Protein AF-A0A2S6TH92-F1 (afdb_monomer_lite)

Foldseek 3Di:
DPPPDDAFADPDPCVVVVVPDPDDAGPPPGCPVVVVVVVVLVVQQVCCVVPPNDRPVD

pLDDT: mean 93.33, std 9.24, range [54.69, 98.5]

Structure (mmCIF, N/CA/C/O backbone):
data_AF-A0A2S6TH92-F1
#
_entry.id   AF-A0A2S6TH92-F1
#
loop_
_atom_site.group_PDB
_atom_site.id
_atom_site.type_symbol
_atom_site.label_atom_id
_atom_site.label_alt_id
_atom_site.label_comp_id
_atom_site.label_asym_id
_atom_site.label_entity_id
_atom_site.label_seq_id
_atom_site.pdbx_PDB_ins_code
_atom_site.Cartn_x
_atom_site.Cartn_y
_atom_site.Cartn_z
_atom_site.occupancy
_atom_site.B_iso_or_equiv
_atom_site.auth_seq_id
_atom_site.auth_comp_id
_atom_site.auth_asym_id
_atom_site.auth_atom_id
_atom_site.pdbx_PDB_model_num
ATOM 1 N N . MET A 1 1 ? 9.519 10.908 35.186 1.00 54.69 1 MET A N 1
ATOM 2 C CA . MET A 1 1 ? 8.606 11.431 34.148 1.00 54.69 1 MET A CA 1
ATOM 3 C C . MET A 1 1 ? 8.235 10.269 33.244 1.00 54.69 1 MET A C 1
ATOM 5 O O . MET A 1 1 ? 9.159 9.646 32.734 1.00 54.69 1 MET A O 1
ATOM 9 N N . PRO A 1 2 ? 6.953 9.896 33.110 1.00 61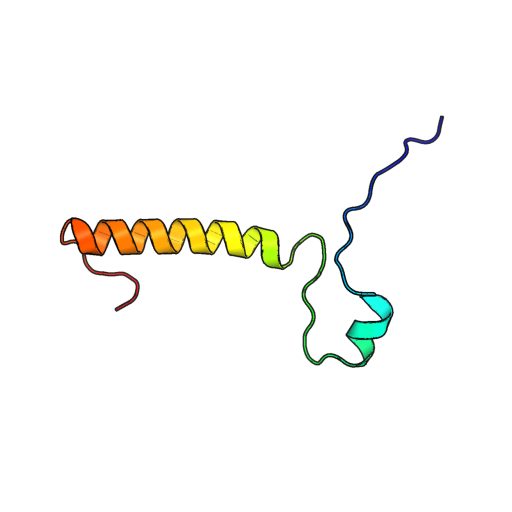.41 2 PRO A N 1
ATOM 10 C CA . PRO A 1 2 ? 6.576 8.834 32.186 1.00 61.41 2 PRO A CA 1
ATOM 11 C C . PRO A 1 2 ? 6.883 9.320 30.764 1.00 61.41 2 PRO A C 1
ATOM 13 O O . PRO A 1 2 ? 6.536 10.447 30.412 1.00 61.41 2 PRO A O 1
ATOM 16 N N . SER A 1 3 ? 7.591 8.518 29.967 1.00 68.19 3 SER A N 1
ATOM 17 C CA . SER A 1 3 ? 7.849 8.856 28.567 1.00 68.19 3 SER A CA 1
ATOM 18 C C . SER A 1 3 ? 6.512 8.908 27.831 1.00 68.19 3 SER A C 1
ATOM 20 O O . SER A 1 3 ? 5.838 7.883 27.712 1.00 68.19 3 SER A O 1
ATOM 22 N N . LEU A 1 4 ? 6.109 10.081 27.346 1.00 71.12 4 LEU A N 1
ATOM 23 C CA . LEU A 1 4 ? 4.965 10.197 26.448 1.00 71.12 4 LEU A CA 1
ATOM 24 C C . LEU A 1 4 ? 5.313 9.459 25.150 1.00 71.12 4 LEU A C 1
ATOM 26 O O . LEU A 1 4 ? 6.134 9.926 24.362 1.00 71.12 4 LEU A O 1
ATOM 30 N N . ARG A 1 5 ? 4.734 8.271 24.954 1.00 80.00 5 ARG A N 1
ATOM 31 C CA . ARG A 1 5 ? 4.881 7.498 23.720 1.00 80.00 5 ARG A CA 1
ATOM 32 C C . ARG A 1 5 ? 3.780 7.927 22.762 1.00 80.00 5 ARG A C 1
ATOM 34 O O . ARG A 1 5 ? 2.610 7.643 22.999 1.00 80.00 5 ARG A O 1
ATOM 41 N N . VAL A 1 6 ? 4.159 8.617 21.693 1.00 85.38 6 VAL A N 1
ATOM 42 C CA . VAL A 1 6 ? 3.234 8.954 20.608 1.00 85.38 6 VAL A CA 1
ATOM 43 C C . VAL A 1 6 ? 2.895 7.673 19.848 1.00 85.38 6 VAL A C 1
ATOM 45 O O . VAL A 1 6 ? 3.789 6.906 19.485 1.00 85.38 6 VAL A O 1
ATOM 48 N N . VAL A 1 7 ? 1.603 7.433 19.635 1.00 88.81 7 VAL A N 1
ATOM 49 C CA . VAL A 1 7 ? 1.089 6.305 18.854 1.00 88.81 7 VAL A CA 1
ATOM 50 C C . VAL A 1 7 ? 0.564 6.853 17.534 1.00 88.81 7 VAL A C 1
ATOM 52 O O . VAL A 1 7 ? -0.216 7.803 17.529 1.00 88.81 7 VAL A O 1
ATOM 55 N N . LEU A 1 8 ? 1.004 6.269 16.420 1.00 94.06 8 LEU A N 1
ATOM 56 C CA . LEU A 1 8 ? 0.453 6.585 15.107 1.00 94.06 8 LEU A CA 1
ATOM 57 C C . LEU A 1 8 ? -0.90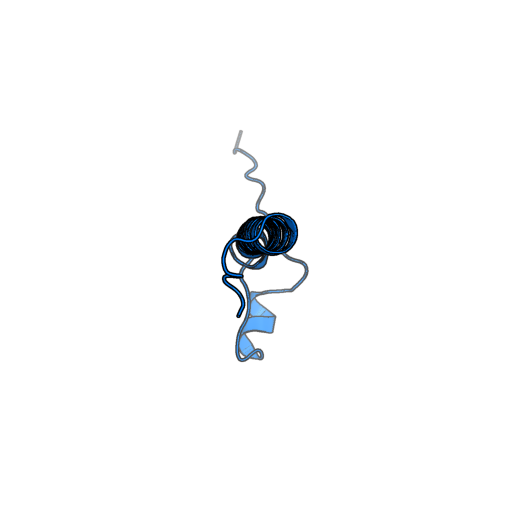5 5.894 14.962 1.00 94.06 8 LEU A C 1
ATOM 59 O O . LEU A 1 8 ? -0.987 4.676 15.106 1.00 94.06 8 LEU A O 1
ATOM 63 N N . VAL A 1 9 ? -1.939 6.672 14.660 1.00 95.00 9 VAL A N 1
ATOM 64 C CA . VAL A 1 9 ? -3.312 6.199 14.450 1.00 95.00 9 VAL A CA 1
ATOM 65 C C . VAL A 1 9 ? -3.793 6.602 13.058 1.00 95.00 9 VAL A C 1
ATOM 67 O O .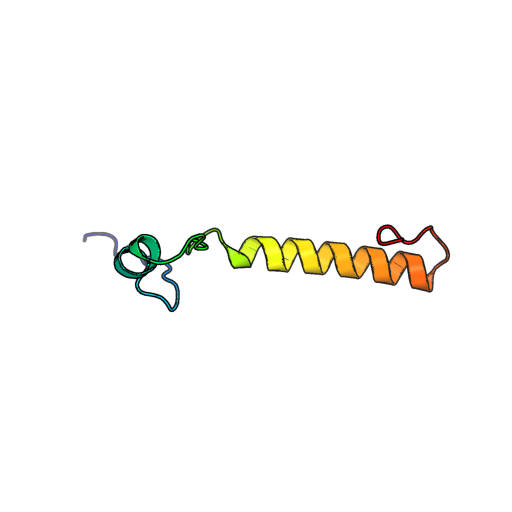 VAL A 1 9 ? -3.290 7.567 12.487 1.00 95.00 9 VAL A O 1
ATOM 7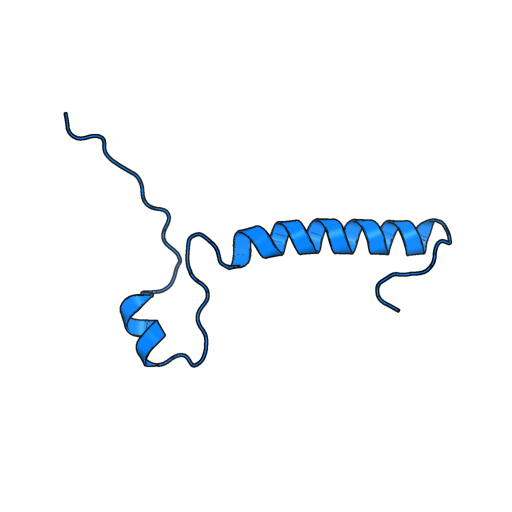0 N N . GLY A 1 1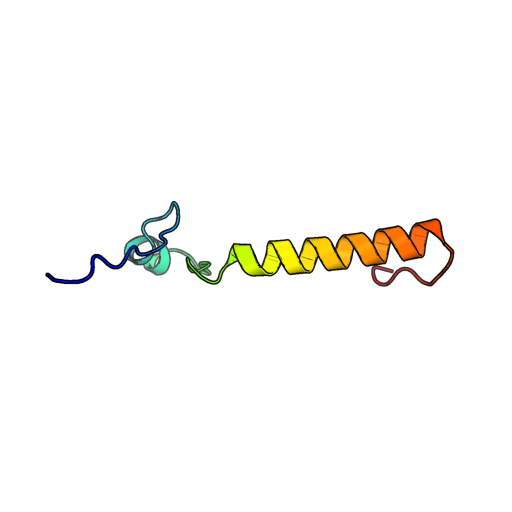0 ? -4.713 5.818 12.497 1.00 95.38 10 GLY A N 1
ATOM 71 C CA . GLY A 1 10 ? -5.340 6.102 11.205 1.00 95.38 10 GLY A CA 1
ATOM 72 C C . GLY A 1 10 ? -6.626 6.911 11.345 1.00 95.38 10 GLY A C 1
ATOM 73 O O . GLY A 1 10 ? -7.082 7.180 12.453 1.00 95.38 10 GLY A O 1
ATOM 74 N N . ASP A 1 11 ? -7.247 7.227 10.212 1.00 97.88 11 ASP A N 1
ATOM 75 C CA . ASP A 1 11 ? -8.456 8.064 10.154 1.00 97.88 11 ASP A CA 1
ATOM 76 C C . ASP A 1 11 ? -9.741 7.345 10.610 1.00 97.88 11 ASP A C 1
ATOM 78 O O . ASP A 1 11 ? -10.798 7.959 10.738 1.00 97.88 11 ASP A O 1
ATOM 82 N N . VAL A 1 12 ? -9.673 6.031 10.836 1.00 96.94 12 VAL A N 1
ATOM 83 C CA . VAL A 1 12 ? -10.826 5.174 11.138 1.00 96.94 12 VAL A CA 1
ATOM 84 C C . VAL A 1 12 ? -10.738 4.643 12.567 1.00 96.94 12 VAL A C 1
ATOM 86 O O . VAL A 1 12 ? -9.681 4.177 12.998 1.00 96.94 12 VAL A O 1
ATOM 89 N N . ALA A 1 13 ? -11.875 4.625 13.272 1.00 97.50 13 ALA A N 1
ATOM 90 C CA . ALA A 1 13 ? -12.044 3.913 14.539 1.00 97.50 13 ALA A CA 1
ATOM 91 C C . ALA A 1 13 ? -11.926 2.392 14.317 1.00 97.50 13 ALA A C 1
ATOM 93 O O . ALA A 1 13 ? -12.910 1.691 14.075 1.00 97.50 13 ALA A O 1
ATOM 94 N N . PHE A 1 14 ? -10.691 1.887 14.348 1.00 97.00 14 PHE A N 1
ATOM 95 C CA . PHE A 1 14 ? -10.348 0.531 13.913 1.00 97.00 14 PHE A CA 1
ATOM 96 C C . PHE A 1 14 ? -11.134 -0.562 14.653 1.00 97.00 14 PHE A C 1
ATOM 98 O O . PHE A 1 14 ? -11.593 -1.516 14.028 1.00 97.00 14 PHE A O 1
ATOM 105 N N . ASP A 1 15 ? -11.326 -0.416 15.967 1.00 96.69 15 ASP A N 1
ATOM 106 C CA . ASP A 1 15 ? -12.008 -1.423 16.789 1.00 96.69 15 ASP A CA 1
ATOM 107 C C . ASP A 1 15 ? -13.506 -1.548 16.506 1.00 96.69 15 ASP A C 1
ATOM 109 O O . ASP A 1 15 ? -14.048 -2.646 16.612 1.00 96.69 15 ASP A O 1
ATOM 113 N N . GLU A 1 16 ? -14.159 -0.460 16.109 1.00 97.94 16 GLU A N 1
ATOM 114 C CA . GLU A 1 16 ? -15.565 -0.471 15.705 1.00 97.94 16 GLU A CA 1
ATOM 115 C C . GLU A 1 16 ? -15.689 -1.002 14.274 1.00 97.94 16 GLU A C 1
ATOM 117 O O . GLU A 1 16 ? -16.430 -1.950 14.006 1.00 97.94 16 GLU A O 1
ATOM 122 N N . ALA A 1 17 ? -14.886 -0.453 13.357 1.00 97.88 17 ALA A N 1
ATOM 123 C CA . ALA A 1 17 ? -14.940 -0.777 11.936 1.00 97.88 17 ALA A CA 1
ATOM 124 C C . ALA A 1 17 ? -14.590 -2.245 11.636 1.00 97.88 17 ALA A C 1
ATOM 126 O O . ALA A 1 17 ? -15.209 -2.850 10.757 1.00 97.88 17 ALA A O 1
ATOM 127 N N . LYS A 1 18 ? -13.656 -2.856 12.384 1.00 96.81 18 LYS A N 1
ATOM 128 C CA . LYS A 1 18 ? -13.268 -4.268 12.192 1.00 96.81 18 LYS A CA 1
ATOM 129 C C . LYS A 1 18 ? -14.404 -5.264 12.457 1.00 96.81 18 LYS A C 1
ATOM 131 O O . LYS A 1 18 ? -14.287 -6.416 12.060 1.00 96.81 18 LYS A O 1
ATOM 136 N N . THR A 1 19 ? -15.473 -4.853 13.149 1.00 98.00 19 THR A N 1
ATOM 137 C CA . THR A 1 19 ? -16.639 -5.718 13.417 1.00 98.00 19 THR A CA 1
ATOM 138 C C . THR A 1 19 ? -17.598 -5.810 12.230 1.00 98.00 19 THR A C 1
ATOM 140 O O . THR A 1 19 ? -18.396 -6.741 12.162 1.00 98.00 19 THR A O 1
ATOM 143 N N . VAL A 1 20 ? -17.506 -4.861 11.292 1.00 97.88 20 VAL A N 1
ATOM 144 C CA . VAL A 1 20 ? -18.395 -4.748 10.127 1.00 97.88 20 VAL A CA 1
ATOM 145 C C . VAL A 1 20 ? -17.653 -5.045 8.823 1.00 97.88 20 VAL A C 1
ATOM 147 O O . VAL A 1 20 ? -18.206 -5.680 7.927 1.00 97.88 20 VAL A O 1
ATOM 150 N N . ALA A 1 21 ? -16.407 -4.583 8.690 1.00 97.81 21 ALA A N 1
ATOM 151 C CA . ALA A 1 21 ? -15.623 -4.739 7.471 1.00 97.81 21 ALA A CA 1
ATOM 152 C C . ALA A 1 21 ? -15.148 -6.190 7.270 1.00 97.81 21 ALA A C 1
ATOM 154 O O . ALA A 1 21 ? -14.659 -6.824 8.201 1.00 97.81 21 ALA A O 1
ATOM 155 N N . SER A 1 22 ? -15.212 -6.698 6.034 1.00 98.12 22 SER A N 1
ATOM 156 C CA . SER A 1 22 ? -14.654 -8.016 5.685 1.00 98.12 22 SER A CA 1
ATOM 157 C C . SER A 1 22 ? -13.121 -8.036 5.704 1.00 98.12 22 SER A C 1
ATOM 159 O O . SER A 1 22 ? -12.521 -9.062 6.014 1.00 98.12 22 SER A O 1
ATOM 161 N N . PHE A 1 23 ? -12.490 -6.897 5.404 1.00 97.94 23 PHE A N 1
ATOM 162 C CA . PHE A 1 23 ? -11.051 -6.663 5.500 1.00 97.94 23 PHE A CA 1
ATOM 163 C C . PHE A 1 23 ? -10.799 -5.234 5.985 1.00 97.94 23 PHE A C 1
ATOM 165 O O . PHE A 1 23 ? -11.533 -4.314 5.627 1.00 97.94 23 PHE A O 1
ATOM 172 N N . ILE A 1 24 ? -9.744 -5.037 6.776 1.00 97.75 24 ILE A N 1
ATOM 173 C CA . ILE A 1 24 ? -9.354 -3.724 7.298 1.00 97.75 24 ILE A CA 1
ATOM 174 C C . ILE A 1 24 ? -7.827 -3.622 7.375 1.00 97.75 24 ILE A C 1
ATOM 176 O O . ILE A 1 24 ? -7.150 -4.561 7.795 1.00 97.75 24 ILE A O 1
ATOM 180 N N . THR A 1 25 ? -7.263 -2.491 6.953 1.00 97.31 25 THR A N 1
ATOM 181 C CA . THR A 1 25 ? -5.813 -2.252 6.990 1.00 97.31 25 THR A CA 1
ATOM 182 C C . THR A 1 25 ? -5.403 -1.598 8.312 1.00 97.31 25 THR A C 1
ATOM 184 O O . THR A 1 25 ? -5.991 -0.571 8.664 1.00 97.31 25 THR A O 1
ATOM 187 N N . PRO A 1 26 ? -4.401 -2.123 9.039 1.00 96.50 26 PRO A N 1
ATOM 188 C CA . PRO A 1 26 ? -3.973 -1.548 10.309 1.00 96.50 26 PRO A CA 1
ATOM 189 C C . PRO A 1 26 ? -3.175 -0.255 10.113 1.00 96.50 26 PRO A C 1
ATOM 191 O O . PRO A 1 26 ? -2.510 -0.049 9.094 1.00 96.50 26 PRO A O 1
ATOM 194 N N . VAL A 1 27 ? -3.192 0.599 11.134 1.00 96.94 27 VAL A N 1
ATOM 195 C CA . VAL A 1 27 ? -2.261 1.723 11.258 1.00 96.94 27 VAL A CA 1
ATOM 196 C C . VAL A 1 27 ? -1.572 1.624 12.622 1.00 96.94 27 VAL A C 1
ATOM 198 O O . VAL A 1 27 ? -2.270 1.617 13.635 1.00 96.94 27 VAL A O 1
ATOM 201 N N . PRO A 1 28 ? -0.228 1.537 12.671 1.00 94.38 28 PRO A N 1
ATOM 202 C CA . PRO A 1 28 ? 0.698 1.429 11.536 1.00 94.38 28 PRO A CA 1
ATOM 203 C C . PRO A 1 28 ? 0.641 0.057 10.830 1.00 94.38 28 PRO A C 1
ATOM 205 O O . PRO A 1 28 ? 0.065 -0.899 11.341 1.00 94.38 28 PRO A O 1
ATOM 208 N N . GLY A 1 29 ? 1.297 -0.049 9.668 1.00 93.31 29 GLY A N 1
ATOM 209 C CA . GLY A 1 29 ? 1.576 -1.335 9.006 1.00 93.31 29 GLY A CA 1
ATOM 210 C C . GLY A 1 29 ? 0.678 -1.706 7.821 1.00 93.31 29 GLY A C 1
ATOM 211 O O . GLY A 1 29 ? 0.896 -2.751 7.223 1.00 93.31 29 GLY A O 1
ATOM 212 N N . GLY A 1 30 ? -0.298 -0.869 7.467 1.00 95.62 30 GLY A N 1
ATOM 213 C CA . GLY A 1 30 ? -1.161 -1.064 6.300 1.00 95.62 30 GLY A CA 1
ATOM 214 C C . GLY A 1 30 ? -0.599 -0.429 5.027 1.00 95.62 30 GLY A C 1
ATOM 215 O O . GLY A 1 30 ? 0.289 -0.969 4.378 1.00 95.62 30 GLY A O 1
ATOM 216 N N . VAL A 1 31 ? -1.131 0.737 4.658 1.00 97.25 31 VAL A N 1
ATOM 217 C CA . VAL A 1 31 ? -0.898 1.357 3.339 1.00 97.25 31 VAL A CA 1
ATOM 218 C C . VAL A 1 31 ? 0.527 1.897 3.161 1.00 97.25 31 VAL A C 1
ATOM 220 O O . VAL A 1 31 ? 1.070 1.834 2.065 1.00 97.25 31 VAL A O 1
ATOM 223 N N . GLY A 1 32 ? 1.168 2.382 4.229 1.00 96.00 32 GLY A N 1
ATOM 224 C CA . GLY A 1 32 ? 2.497 3.010 4.150 1.00 96.00 32 GLY A CA 1
ATOM 225 C C . GLY A 1 32 ? 3.568 2.151 3.449 1.00 96.00 32 GLY A C 1
ATOM 226 O O . GLY A 1 32 ? 4.179 2.624 2.491 1.00 96.00 32 GLY A O 1
ATOM 227 N N . PRO A 1 33 ? 3.787 0.888 3.867 1.00 97.31 33 PRO A N 1
ATOM 228 C CA . PRO A 1 33 ? 4.700 -0.027 3.176 1.00 97.31 33 PRO A CA 1
ATOM 229 C C . PRO A 1 33 ? 4.338 -0.292 1.706 1.00 97.31 33 PRO A C 1
ATOM 231 O O . PRO A 1 33 ? 5.237 -0.404 0.872 1.00 97.31 33 PRO A O 1
ATOM 234 N N . VAL A 1 34 ? 3.043 -0.355 1.374 1.00 97.38 34 VAL A N 1
ATOM 235 C CA . VAL A 1 34 ? 2.573 -0.584 -0.003 1.00 97.38 34 VAL A CA 1
ATOM 236 C C . VAL A 1 34 ? 2.926 0.602 -0.900 1.00 97.38 34 VAL A C 1
ATOM 238 O O . VAL A 1 34 ? 3.399 0.390 -2.009 1.00 97.38 34 VAL A O 1
ATOM 241 N N . THR A 1 35 ? 2.835 1.839 -0.401 1.00 97.56 35 THR A N 1
ATOM 242 C CA . THR A 1 35 ? 3.246 3.034 -1.158 1.00 97.56 35 THR A CA 1
ATOM 243 C C . THR A 1 35 ? 4.712 2.971 -1.595 1.00 97.56 35 THR A C 1
ATOM 245 O O . THR A 1 35 ? 5.038 3.327 -2.727 1.00 97.56 35 THR A O 1
ATOM 248 N N . ILE A 1 36 ? 5.608 2.501 -0.720 1.00 98.12 36 ILE A N 1
ATOM 249 C CA . ILE A 1 36 ? 7.032 2.340 -1.057 1.00 98.12 36 ILE A CA 1
ATOM 250 C C . ILE A 1 36 ? 7.201 1.235 -2.103 1.00 98.12 36 ILE A C 1
ATOM 252 O O . ILE A 1 36 ? 7.924 1.422 -3.082 1.00 98.12 36 ILE A O 1
ATOM 256 N N . ALA A 1 37 ? 6.525 0.099 -1.918 1.00 97.56 37 ALA A N 1
ATOM 257 C CA . ALA A 1 37 ? 6.584 -1.012 -2.862 1.00 97.56 37 ALA A CA 1
ATOM 258 C C . ALA A 1 37 ? 6.098 -0.598 -4.261 1.00 97.56 37 ALA A C 1
ATOM 260 O O . ALA A 1 37 ? 6.775 -0.875 -5.251 1.00 97.56 37 ALA A O 1
ATOM 261 N N . ASP A 1 38 ? 4.980 0.123 -4.344 1.00 98.12 38 ASP A N 1
ATOM 262 C CA . ASP A 1 38 ? 4.416 0.587 -5.610 1.00 98.12 38 ASP A CA 1
ATOM 263 C C . ASP A 1 38 ? 5.267 1.664 -6.274 1.00 98.12 38 ASP A C 1
ATOM 265 O O . ASP A 1 38 ? 5.401 1.658 -7.498 1.00 98.12 38 ASP A O 1
ATOM 269 N N . LEU A 1 39 ? 5.905 2.549 -5.502 1.00 98.50 39 LEU A N 1
ATOM 270 C CA . LEU A 1 39 ? 6.888 3.478 -6.055 1.00 98.50 39 LEU A CA 1
ATOM 271 C C . LEU A 1 39 ? 8.015 2.709 -6.754 1.00 98.50 39 LEU A C 1
ATOM 273 O O . LEU A 1 39 ? 8.280 2.955 -7.928 1.00 98.50 39 LEU A O 1
ATOM 277 N N . LEU A 1 40 ? 8.628 1.741 -6.066 1.00 98.44 40 LEU A N 1
ATOM 278 C CA . LEU A 1 40 ? 9.716 0.937 -6.629 1.00 98.44 40 LEU A CA 1
ATOM 279 C C . LEU A 1 40 ? 9.255 0.147 -7.857 1.00 98.44 40 LEU A C 1
ATOM 281 O O . LEU A 1 40 ? 9.928 0.161 -8.889 1.00 98.44 40 LEU A O 1
ATOM 285 N N . ARG A 1 41 ? 8.084 -0.494 -7.777 1.00 98.00 41 ARG A N 1
ATOM 286 C CA . ARG A 1 41 ? 7.481 -1.230 -8.892 1.00 98.00 41 ARG A CA 1
ATOM 287 C C . ARG A 1 41 ? 7.296 -0.326 -10.110 1.00 98.00 41 ARG A C 1
ATOM 289 O O . ARG A 1 41 ? 7.713 -0.684 -11.210 1.00 98.00 41 ARG A O 1
ATOM 296 N N . ASN A 1 42 ? 6.709 0.851 -9.918 1.00 98.06 42 ASN A N 1
ATOM 297 C CA . ASN A 1 42 ? 6.444 1.795 -10.999 1.00 98.06 42 ASN A CA 1
ATOM 298 C C . ASN A 1 42 ? 7.736 2.370 -11.587 1.00 98.06 42 ASN A C 1
ATOM 300 O O . ASN A 1 42 ? 7.823 2.535 -12.803 1.00 98.06 42 ASN A O 1
ATOM 304 N N . THR A 1 43 ? 8.758 2.617 -10.763 1.00 97.94 43 THR A N 1
ATOM 305 C CA . THR A 1 43 ? 10.084 3.034 -11.236 1.00 97.94 43 THR A CA 1
ATOM 306 C C . THR A 1 43 ? 10.715 1.978 -12.141 1.00 97.94 43 THR A C 1
ATOM 308 O O . THR A 1 43 ? 11.196 2.323 -13.220 1.00 97.94 43 THR A O 1
ATOM 311 N N . VAL A 1 44 ? 10.679 0.697 -11.755 1.00 98.06 44 VAL A N 1
ATOM 312 C CA . VAL A 1 44 ? 11.228 -0.392 -12.582 1.00 98.06 44 VAL A CA 1
ATOM 313 C C . VAL A 1 44 ? 10.462 -0.520 -13.898 1.00 98.06 44 VAL A C 1
ATOM 315 O O . VAL A 1 44 ? 11.081 -0.565 -14.958 1.00 98.06 44 VAL A O 1
ATOM 318 N N . ILE A 1 45 ? 9.127 -0.504 -13.854 1.00 98.06 45 ILE A N 1
ATOM 319 C CA . ILE A 1 45 ? 8.283 -0.547 -15.059 1.00 98.06 45 ILE A CA 1
ATOM 320 C C . ILE A 1 45 ? 8.625 0.607 -16.008 1.00 98.06 45 ILE A C 1
ATOM 322 O O . ILE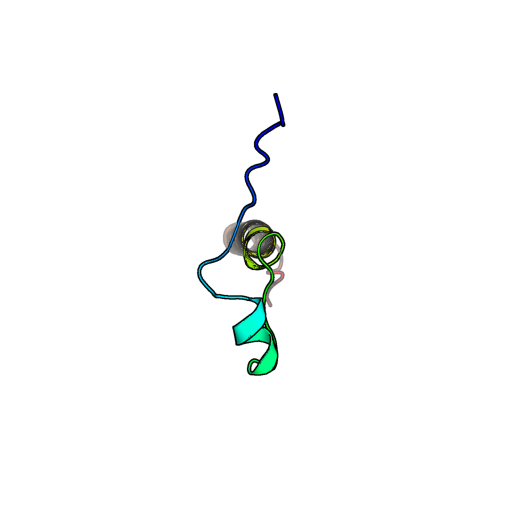 A 1 45 ? 8.828 0.391 -17.203 1.00 98.06 45 ILE A O 1
ATOM 326 N N . ALA A 1 46 ? 8.720 1.835 -15.488 1.00 98.12 46 ALA A N 1
ATOM 327 C CA . ALA A 1 46 ? 9.066 3.005 -16.288 1.00 98.12 46 ALA A CA 1
ATOM 328 C C . ALA A 1 46 ? 10.456 2.866 -16.925 1.00 98.12 46 ALA A C 1
ATOM 330 O O . ALA A 1 46 ? 10.611 3.146 -18.113 1.00 98.12 46 ALA A O 1
ATOM 331 N N . ALA A 1 47 ? 11.445 2.379 -16.171 1.00 98.12 47 ALA A N 1
ATOM 332 C CA . ALA A 1 47 ? 12.792 2.153 -16.679 1.00 98.12 47 ALA A CA 1
ATOM 333 C C . ALA A 1 47 ? 12.823 1.092 -17.794 1.00 98.12 47 ALA A C 1
ATOM 335 O O . ALA A 1 47 ? 13.432 1.342 -18.834 1.00 98.12 47 ALA A O 1
ATOM 336 N N . CYS A 1 48 ? 12.140 -0.047 -17.631 1.00 97.94 48 CYS A N 1
ATOM 337 C CA . CYS A 1 48 ? 12.048 -1.074 -18.676 1.00 97.94 48 CYS A CA 1
ATOM 338 C C . CYS A 1 48 ? 11.417 -0.513 -19.958 1.00 97.94 48 CYS A C 1
ATOM 340 O O . CYS A 1 48 ? 11.997 -0.620 -21.038 1.00 97.94 48 CYS A O 1
ATOM 342 N N . ARG A 1 49 ? 10.283 0.190 -19.829 1.00 96.31 49 ARG A N 1
ATOM 343 C CA . ARG A 1 49 ? 9.566 0.798 -20.963 1.00 96.31 49 ARG A CA 1
ATOM 344 C C . ARG A 1 49 ? 10.387 1.841 -21.719 1.00 96.31 49 ARG A C 1
ATOM 346 O O . ARG A 1 49 ? 10.228 1.971 -22.927 1.00 96.31 49 ARG A O 1
ATOM 353 N N . GLN A 1 50 ? 11.236 2.594 -21.023 1.00 97.88 50 GLN A N 1
ATOM 354 C CA . GLN A 1 50 ? 12.053 3.648 -21.632 1.00 97.88 50 GLN A CA 1
ATOM 355 C C . GLN A 1 50 ? 13.341 3.123 -22.274 1.00 97.88 50 GLN A C 1
ATOM 357 O O . GLN A 1 50 ? 13.837 3.743 -23.209 1.00 97.88 50 GLN A O 1
ATOM 362 N N . ASN A 1 51 ? 13.889 2.008 -21.780 1.00 97.50 51 ASN A N 1
ATOM 363 C CA . ASN A 1 51 ? 15.236 1.559 -22.148 1.00 97.50 51 ASN A CA 1
ATOM 364 C C . ASN A 1 51 ? 15.266 0.243 -22.944 1.00 97.50 51 ASN A C 1
ATOM 366 O O . ASN A 1 51 ? 16.341 -0.176 -23.368 1.00 97.50 51 ASN A O 1
ATOM 370 N N . GLY A 1 52 ? 14.124 -0.427 -23.143 1.00 91.19 52 GLY A N 1
ATOM 371 C CA . GLY A 1 52 ? 14.025 -1.659 -23.934 1.00 91.19 52 GLY A CA 1
ATOM 372 C C . GLY A 1 52 ? 14.105 -3.016 -23.202 1.00 91.19 52 GLY A C 1
ATOM 373 O O . GLY A 1 52 ? 13.864 -4.019 -23.876 1.00 91.19 52 GLY A O 1
ATOM 374 N N . PRO A 1 53 ? 14.398 -3.136 -21.885 1.00 93.75 53 PRO A N 1
ATOM 375 C CA . PRO A 1 53 ? 14.172 -4.391 -21.165 1.00 93.75 53 PRO A CA 1
ATOM 376 C C . PRO A 1 53 ? 12.693 -4.827 -21.158 1.00 93.75 53 PRO A C 1
ATOM 378 O O . PRO A 1 53 ? 11.808 -3.974 -21.274 1.00 93.75 53 PRO A O 1
ATOM 381 N N . PRO A 1 54 ? 12.400 -6.128 -20.948 1.00 93.25 54 PRO A N 1
ATOM 382 C CA . PRO A 1 54 ? 11.032 -6.615 -20.781 1.00 93.25 54 PRO A CA 1
ATOM 383 C C . PRO A 1 54 ? 10.292 -5.883 -19.657 1.00 93.25 54 PRO A C 1
ATOM 385 O O . PRO A 1 54 ? 10.840 -5.669 -18.572 1.00 93.25 54 PRO A O 1
ATOM 388 N N . ASP A 1 55 ? 9.042 -5.507 -19.918 1.00 93.75 55 ASP A N 1
ATOM 389 C CA . ASP A 1 55 ? 8.179 -4.878 -18.922 1.00 93.75 55 ASP A CA 1
ATOM 390 C C . ASP A 1 55 ? 7.721 -5.939 -17.908 1.00 93.75 55 ASP A C 1
ATOM 392 O O . ASP A 1 55 ? 7.018 -6.866 -18.297 1.00 93.75 55 ASP A O 1
ATOM 396 N N . PRO A 1 56 ? 8.069 -5.828 -16.613 1.00 90.44 56 PRO A N 1
ATOM 397 C CA . PRO A 1 56 ? 7.652 -6.801 -15.602 1.00 90.44 56 PRO A CA 1
ATOM 398 C C . PRO A 1 56 ? 6.143 -6.776 -15.306 1.00 90.44 56 PRO A C 1
ATOM 400 O O . PRO A 1 56 ? 5.667 -7.563 -14.489 1.00 90.44 56 PRO A O 1
ATOM 403 N N . ALA A 1 57 ? 5.393 -5.841 -15.894 1.00 88.44 57 ALA A N 1
ATOM 404 C CA . ALA A 1 57 ? 3.940 -5.783 -15.806 1.00 88.44 57 ALA A CA 1
ATOM 405 C C . ALA A 1 57 ? 3.209 -6.415 -17.005 1.00 88.44 57 ALA A C 1
ATOM 407 O O . ALA A 1 57 ? 1.976 -6.375 -17.007 1.00 88.44 57 ALA A O 1
ATOM 408 N N . LEU A 1 58 ? 3.930 -6.948 -17.999 1.00 76.12 58 LEU A N 1
ATOM 409 C CA . LEU A 1 58 ? 3.383 -7.617 -19.186 1.00 76.12 58 LEU A CA 1
ATOM 410 C C . LEU A 1 58 ? 3.755 -9.102 -19.228 1.00 76.12 58 LEU A C 1
ATOM 412 O O . LEU A 1 58 ? 4.823 -9.470 -18.690 1.00 76.12 58 LEU A O 1
#

Sequence (58 aa):
MPSLRVVLVGDVAFDEAKTVASFITPVPGGVGPVTIADLLRNTVIAACRQNGPPDPAL

Radius of gyration: 18.57 Å; chains: 1; bounding box: 34×19×58 Å

Secondary structure (DSSP, 8-state):
----------SS-HHHHTTT-SS---TTTSHHHHHHHHHHHHHHHHHHHHHSSPPTT-